Protein AF-A0A8X6KS99-F1 (afdb_monomer)

Foldseek 3Di:
DPDDPPAQVVQQVVCVVVVHDGDDDPVVSVVVVVVVVVVVVVVVVVVVVVVLVVVCVVPVDNPDDPDDPPPPDDPPDDDPDHDDDD

pLDDT: mean 77.61, std 20.69, range [32.62, 97.69]

Sequence (86 aa):
MRTVGQGFWGIKHFCTAMDLPPPVSQKPYEKILRKINLTSCKVADDSMKNAAKEEILASGSNEICVSGDGTWETRGHTSRIGVCCE

Secondary structure (DSSP, 8-state):
------HHHHHHHHHHHTTPPPPPPHHHHHHHHHHHHHHHHHHHHHHHHHHHHHHHHHHS-S-----SSS----TT---SS-----

Structure (mmCIF, N/CA/C/O backbone):
data_AF-A0A8X6KS99-F1
#
_entry.id   AF-A0A8X6KS99-F1
#
loop_
_atom_site.group_PDB
_atom_site.id
_atom_site.type_symbol
_atom_site.label_atom_id
_atom_site.label_alt_id
_atom_site.label_comp_id
_atom_site.label_asym_id
_atom_site.label_entity_id
_atom_site.label_seq_id
_atom_site.pdbx_PDB_ins_code
_atom_site.Cartn_x
_atom_site.Cartn_y
_atom_site.Cartn_z
_atom_site.occupancy
_atom_site.B_iso_or_equiv
_atom_site.auth_seq_id
_atom_site.auth_comp_id
_atom_site.auth_asym_id
_atom_site.auth_atom_id
_atom_site.pdbx_PDB_model_num
ATOM 1 N N . MET A 1 1 ? -9.875 -3.752 -19.975 1.00 51.81 1 MET A N 1
ATOM 2 C CA . MET A 1 1 ? -9.150 -4.846 -19.295 1.00 51.81 1 MET A CA 1
ATOM 3 C C . MET A 1 1 ? -9.391 -4.696 -17.794 1.00 51.81 1 MET A C 1
ATOM 5 O O . MET A 1 1 ? -8.944 -3.713 -17.222 1.00 51.81 1 MET A O 1
ATOM 9 N N . ARG A 1 2 ? -10.205 -5.563 -17.174 1.00 57.47 2 ARG A N 1
ATOM 10 C CA . ARG A 1 2 ? -10.469 -5.526 -15.721 1.00 57.47 2 ARG A CA 1
ATOM 11 C C . ARG A 1 2 ? -9.397 -6.341 -15.003 1.00 57.47 2 ARG A C 1
ATOM 13 O O . ARG A 1 2 ? -9.633 -7.477 -14.619 1.00 57.47 2 ARG A O 1
ATOM 20 N N . THR A 1 3 ? -8.197 -5.787 -14.908 1.00 65.88 3 THR A N 1
ATOM 21 C CA . THR A 1 3 ? -7.040 -6.476 -14.330 1.00 65.88 3 THR A CA 1
ATOM 22 C C . THR A 1 3 ? -6.552 -5.717 -13.108 1.00 65.88 3 THR A C 1
ATOM 24 O O . THR A 1 3 ? -5.906 -4.679 -13.230 1.00 65.88 3 THR A O 1
ATOM 27 N N . VAL A 1 4 ? -6.870 -6.241 -11.928 1.00 72.94 4 VAL A N 1
ATOM 28 C CA . VAL A 1 4 ? -6.320 -5.791 -10.643 1.00 72.94 4 VAL A CA 1
ATOM 29 C C . VAL A 1 4 ? -5.168 -6.736 -10.273 1.00 72.94 4 VAL A C 1
ATOM 31 O O . VAL A 1 4 ? -5.151 -7.882 -10.719 1.00 72.94 4 VAL A O 1
ATOM 34 N N . GLY A 1 5 ? -4.168 -6.265 -9.525 1.00 80.06 5 GLY A N 1
ATOM 35 C CA . GLY A 1 5 ? -3.102 -7.135 -8.998 1.00 80.06 5 GLY A CA 1
ATOM 36 C C . GLY A 1 5 ? -2.017 -7.583 -9.991 1.00 80.06 5 GLY A C 1
ATOM 37 O O . GLY A 1 5 ? -1.301 -8.535 -9.715 1.00 80.06 5 GLY A O 1
ATOM 38 N N . GLN A 1 6 ? -1.841 -6.908 -11.131 1.00 85.81 6 GLN A N 1
ATOM 39 C CA . GLN A 1 6 ? -0.881 -7.327 -12.175 1.00 85.81 6 GLN A CA 1
ATOM 40 C C . GLN A 1 6 ? 0.605 -7.058 -11.848 1.00 85.81 6 GLN A C 1
ATOM 42 O O . GLN A 1 6 ? 1.501 -7.458 -12.597 1.00 85.81 6 GLN A O 1
ATOM 47 N N . GLY A 1 7 ? 0.881 -6.350 -10.750 1.00 90.75 7 GLY A N 1
ATOM 48 C CA . GLY A 1 7 ? 2.238 -6.057 -10.292 1.00 90.75 7 GLY A CA 1
ATOM 49 C C . GLY A 1 7 ? 3.087 -5.267 -11.298 1.00 90.75 7 GLY A C 1
ATOM 50 O O . GLY A 1 7 ? 2.583 -4.528 -12.146 1.00 90.75 7 GLY A O 1
ATOM 51 N N . PHE A 1 8 ? 4.407 -5.426 -11.194 1.00 93.19 8 PHE A N 1
ATOM 52 C CA . PHE A 1 8 ? 5.379 -4.700 -12.014 1.00 93.19 8 PHE A CA 1
ATOM 53 C C . PHE A 1 8 ? 5.292 -5.048 -13.509 1.00 93.19 8 PHE A C 1
ATOM 55 O O . PHE A 1 8 ? 5.315 -4.162 -14.365 1.00 93.19 8 PHE A O 1
ATOM 62 N N . TRP A 1 9 ? 5.169 -6.340 -13.829 1.00 91.81 9 TRP A N 1
ATOM 63 C CA . TRP A 1 9 ? 5.135 -6.819 -15.213 1.00 91.81 9 TRP A CA 1
ATOM 64 C C . TRP A 1 9 ? 3.887 -6.364 -15.960 1.00 91.81 9 TRP A C 1
ATOM 66 O O . TRP A 1 9 ? 3.994 -5.983 -17.123 1.00 91.81 9 TRP A O 1
ATOM 76 N N . GLY A 1 10 ? 2.736 -6.302 -15.285 1.00 92.12 10 GLY A N 1
ATOM 77 C CA . GLY A 1 10 ? 1.521 -5.740 -15.869 1.00 92.12 10 GLY A CA 1
ATOM 78 C C . GLY A 1 10 ? 1.696 -4.295 -16.319 1.00 92.12 10 GLY A C 1
ATOM 79 O O . GLY A 1 10 ? 1.332 -3.952 -17.440 1.00 92.12 10 GLY A O 1
ATOM 80 N N . ILE A 1 11 ? 2.316 -3.460 -15.479 1.00 91.31 11 ILE A N 1
ATOM 81 C CA . ILE A 1 11 ? 2.591 -2.056 -15.818 1.00 91.31 11 ILE A CA 1
ATOM 82 C C . ILE A 1 11 ? 3.570 -1.976 -16.991 1.00 91.31 11 ILE A C 1
ATOM 84 O O . ILE A 1 11 ? 3.362 -1.192 -17.911 1.00 91.31 11 ILE A O 1
ATOM 88 N N . LYS A 1 12 ? 4.614 -2.811 -16.999 1.00 93.88 12 LYS A N 1
ATOM 89 C CA . LYS A 1 12 ? 5.584 -2.846 -18.098 1.00 93.88 12 LYS A CA 1
ATOM 90 C C . LYS A 1 12 ? 4.922 -3.214 -19.428 1.00 93.88 12 LYS A C 1
ATOM 92 O O . LYS A 1 12 ? 5.130 -2.513 -20.412 1.00 93.88 12 LYS A O 1
ATOM 97 N N . HIS A 1 13 ? 4.107 -4.268 -19.448 1.00 92.94 13 HIS A N 1
ATOM 98 C CA . HIS A 1 13 ? 3.368 -4.676 -20.643 1.00 92.94 13 HIS A CA 1
ATOM 99 C C . HIS A 1 13 ? 2.377 -3.612 -21.100 1.00 92.94 13 HIS A C 1
ATOM 101 O O . HIS A 1 13 ? 2.288 -3.352 -22.295 1.00 92.94 13 HIS A O 1
ATOM 107 N N . PHE A 1 14 ? 1.682 -2.965 -20.164 1.00 91.38 14 PHE A N 1
ATOM 108 C CA . PHE A 1 14 ? 0.785 -1.860 -20.473 1.00 91.38 14 PHE A CA 1
ATOM 109 C C . PHE A 1 14 ? 1.525 -0.690 -21.132 1.00 91.38 14 PHE A C 1
ATOM 111 O O . PHE A 1 14 ? 1.104 -0.233 -22.190 1.00 91.38 14 PHE A O 1
ATOM 118 N N . CYS A 1 15 ? 2.651 -0.244 -20.561 1.00 93.94 15 CYS A N 1
ATOM 119 C CA . CYS A 1 15 ? 3.453 0.830 -21.146 1.00 93.94 15 CYS A CA 1
ATOM 120 C C . CYS A 1 15 ? 3.927 0.471 -22.558 1.00 93.94 15 CYS A C 1
ATOM 122 O O . CYS A 1 15 ? 3.782 1.279 -23.465 1.00 93.94 15 CYS A O 1
ATOM 124 N N . THR A 1 16 ? 4.418 -0.755 -22.765 1.00 94.75 16 THR A N 1
ATOM 125 C CA . THR A 1 16 ? 4.840 -1.221 -24.094 1.00 94.75 16 THR A CA 1
ATOM 126 C C . THR A 1 16 ? 3.679 -1.283 -25.088 1.00 94.75 16 THR A C 1
ATOM 128 O O . THR A 1 16 ? 3.836 -0.856 -26.224 1.00 94.75 16 THR A O 1
ATOM 131 N N . ALA A 1 17 ? 2.509 -1.782 -24.680 1.00 95.19 17 ALA A N 1
ATOM 132 C CA . ALA A 1 17 ? 1.337 -1.875 -25.552 1.00 95.19 17 ALA A CA 1
ATOM 133 C C . ALA A 1 17 ? 0.785 -0.500 -25.964 1.00 95.19 17 ALA A C 1
ATOM 135 O O . ALA A 1 17 ? 0.179 -0.376 -27.024 1.00 95.19 17 ALA A O 1
ATOM 136 N N . MET A 1 18 ? 0.988 0.514 -25.123 1.00 96.31 18 MET A N 1
ATOM 137 C CA . MET A 1 18 ? 0.521 1.885 -25.334 1.00 96.31 18 MET A CA 1
ATOM 138 C C . MET A 1 18 ? 1.584 2.806 -25.954 1.00 96.31 18 MET A C 1
ATOM 140 O O . MET A 1 18 ? 1.337 4.005 -26.051 1.00 96.31 18 MET A O 1
ATOM 144 N N . ASP A 1 19 ? 2.754 2.274 -26.322 1.00 96.06 19 ASP A N 1
ATOM 145 C CA . ASP A 1 19 ? 3.913 3.048 -26.797 1.00 96.06 19 ASP A CA 1
ATOM 146 C C . ASP A 1 19 ? 4.324 4.186 -25.832 1.00 96.06 19 ASP A C 1
ATOM 148 O O . ASP A 1 19 ? 4.688 5.296 -26.213 1.00 96.06 19 ASP A O 1
ATOM 152 N N . LEU A 1 20 ? 4.220 3.912 -24.528 1.00 95.44 20 LEU A N 1
ATOM 153 C CA . LEU A 1 20 ? 4.622 4.814 -23.451 1.00 95.44 20 LEU A CA 1
ATOM 154 C C . LEU A 1 20 ? 6.071 4.538 -23.026 1.00 95.44 20 LEU A C 1
ATOM 156 O O . LEU A 1 20 ? 6.547 3.401 -23.133 1.00 95.44 20 LEU A O 1
ATOM 160 N N . PRO A 1 21 ? 6.770 5.535 -22.448 1.00 95.31 21 PRO A N 1
ATOM 161 C CA . PRO A 1 21 ? 8.068 5.296 -21.835 1.00 95.31 21 PRO A CA 1
ATOM 162 C C . PRO A 1 21 ? 7.981 4.187 -20.773 1.00 95.31 21 PRO A C 1
ATOM 164 O O . PRO A 1 21 ? 6.946 4.028 -20.111 1.00 95.31 21 PRO A O 1
ATOM 167 N N . PRO A 1 22 ? 9.064 3.410 -20.587 1.00 91.81 22 PRO A N 1
ATOM 168 C CA . PRO A 1 22 ? 9.072 2.315 -19.633 1.00 91.81 22 PRO A CA 1
ATOM 169 C C . PRO A 1 22 ? 8.812 2.835 -18.213 1.00 91.81 22 PRO A C 1
ATOM 171 O O . PRO A 1 22 ? 9.253 3.934 -17.861 1.00 91.81 22 PRO A O 1
ATOM 174 N N . PRO A 1 23 ? 8.128 2.044 -17.369 1.00 92.56 23 PRO A N 1
ATOM 175 C CA . PRO A 1 23 ? 7.924 2.420 -15.980 1.00 92.56 23 PRO A CA 1
ATOM 176 C C . PRO A 1 23 ? 9.262 2.490 -15.235 1.00 92.56 23 PRO A C 1
ATOM 178 O O . PRO A 1 23 ? 10.299 2.020 -15.714 1.00 92.56 23 PRO A O 1
ATOM 181 N N . VAL A 1 24 ? 9.226 3.046 -14.020 1.00 94.12 24 VAL A N 1
ATOM 182 C CA . VAL A 1 24 ? 10.380 3.054 -13.107 1.00 94.12 24 VAL A CA 1
ATOM 183 C C . VAL A 1 24 ? 11.003 1.662 -12.993 1.00 94.12 24 VAL A C 1
ATOM 185 O O . VAL A 1 24 ? 10.322 0.652 -13.144 1.00 94.12 24 VAL A O 1
ATOM 188 N N . SER A 1 25 ? 12.297 1.576 -12.694 1.00 94.44 25 SER A N 1
ATOM 189 C CA . SER A 1 25 ? 12.934 0.271 -12.514 1.00 94.44 25 SER A CA 1
ATOM 190 C C . SER A 1 25 ? 12.318 -0.509 -11.339 1.00 94.44 25 SER A C 1
ATOM 192 O O . SER A 1 25 ? 11.713 0.056 -10.421 1.00 94.44 25 SER A O 1
ATOM 194 N N . GLN A 1 26 ? 12.479 -1.834 -11.359 1.00 93.31 26 GLN A N 1
ATOM 195 C CA . GLN A 1 26 ? 11.821 -2.738 -10.411 1.00 93.31 26 GLN A CA 1
ATOM 196 C C . GLN A 1 26 ? 12.157 -2.426 -8.940 1.00 93.31 26 GLN A C 1
ATOM 198 O O . GLN A 1 26 ? 11.279 -2.452 -8.083 1.00 93.31 26 GLN A O 1
ATOM 203 N N . LYS A 1 27 ? 13.410 -2.060 -8.636 1.00 95.69 27 LYS A N 1
ATOM 204 C CA . LYS A 1 27 ? 13.846 -1.745 -7.262 1.00 95.69 27 LYS A CA 1
ATOM 205 C C . LYS A 1 27 ? 13.080 -0.548 -6.654 1.00 95.69 27 LYS A C 1
ATOM 207 O O . LYS A 1 27 ? 12.524 -0.694 -5.564 1.00 95.69 27 LYS A O 1
ATOM 212 N N . PRO A 1 28 ? 13.014 0.630 -7.311 1.00 95.31 28 PRO A N 1
ATOM 213 C CA . PRO A 1 28 ? 12.137 1.722 -6.895 1.00 95.31 28 PRO A CA 1
ATOM 214 C C . PRO A 1 28 ? 10.667 1.322 -6.764 1.00 95.31 28 PRO A C 1
ATOM 216 O O . PRO A 1 28 ? 10.041 1.687 -5.771 1.00 95.31 28 PRO A O 1
ATOM 219 N N . TYR A 1 29 ? 10.134 0.557 -7.722 1.00 94.94 29 TYR A N 1
ATOM 220 C CA . TYR A 1 29 ? 8.748 0.086 -7.681 1.00 94.94 29 TYR A CA 1
ATOM 221 C C . TYR A 1 29 ? 8.461 -0.714 -6.403 1.00 94.94 29 TYR A C 1
ATOM 223 O O . TYR A 1 29 ? 7.539 -0.387 -5.658 1.00 94.94 29 TYR A O 1
ATOM 231 N N . GLU A 1 30 ? 9.298 -1.705 -6.092 1.00 95.00 30 GLU A N 1
ATOM 232 C CA . GLU A 1 30 ? 9.159 -2.521 -4.884 1.00 95.00 30 GLU A CA 1
ATOM 233 C C . GLU A 1 30 ? 9.282 -1.686 -3.605 1.00 95.00 30 GLU A C 1
ATOM 235 O O . GLU A 1 30 ? 8.546 -1.905 -2.642 1.00 95.00 30 GLU A O 1
ATOM 240 N N . LYS A 1 31 ? 10.179 -0.691 -3.584 1.00 97.00 31 LYS A N 1
ATOM 241 C CA . LYS A 1 31 ? 10.322 0.222 -2.442 1.00 97.00 31 LYS A CA 1
ATOM 242 C C . LYS A 1 31 ? 9.049 1.038 -2.209 1.00 97.00 31 LYS A C 1
ATOM 244 O O . LYS A 1 31 ? 8.630 1.195 -1.061 1.00 97.00 31 LYS A O 1
ATOM 249 N N . ILE A 1 32 ? 8.437 1.544 -3.280 1.00 95.31 32 ILE A N 1
ATOM 250 C CA . ILE A 1 32 ? 7.168 2.279 -3.219 1.00 95.31 32 ILE A CA 1
ATOM 251 C C . ILE A 1 32 ? 6.057 1.350 -2.729 1.00 95.31 32 ILE A C 1
ATOM 253 O O . ILE A 1 32 ? 5.352 1.701 -1.785 1.00 95.31 32 ILE A O 1
ATOM 257 N N . LEU A 1 33 ? 5.956 0.145 -3.294 1.00 94.19 33 LEU A N 1
ATOM 258 C CA . LEU A 1 33 ? 4.939 -0.838 -2.926 1.00 94.19 33 LEU A CA 1
ATOM 259 C C . LEU A 1 33 ? 5.011 -1.211 -1.439 1.00 94.19 33 LEU A C 1
ATOM 261 O O . LEU A 1 33 ? 3.994 -1.199 -0.751 1.00 94.19 33 LEU A O 1
ATOM 265 N N . ARG A 1 34 ? 6.216 -1.463 -0.911 1.00 96.69 34 ARG A N 1
ATOM 266 C CA . ARG A 1 34 ? 6.419 -1.741 0.522 1.00 96.69 34 ARG A CA 1
ATOM 267 C C . ARG A 1 34 ? 5.973 -0.578 1.401 1.00 96.69 34 ARG A C 1
ATOM 269 O O . ARG A 1 34 ? 5.366 -0.805 2.444 1.00 96.69 34 ARG A O 1
ATOM 276 N N . LYS A 1 35 ? 6.273 0.659 0.992 1.00 97.62 35 LYS A N 1
ATOM 277 C CA . LYS A 1 35 ? 5.868 1.852 1.743 1.00 97.62 35 LYS A CA 1
ATOM 278 C C . LYS A 1 35 ? 4.349 1.999 1.761 1.00 97.62 35 LYS A C 1
ATOM 280 O O . LYS A 1 35 ? 3.810 2.217 2.839 1.00 97.62 35 LYS A O 1
ATOM 285 N N . ILE A 1 36 ? 3.694 1.829 0.609 1.00 96.06 36 ILE A N 1
ATOM 286 C CA . ILE A 1 36 ? 2.230 1.846 0.491 1.00 96.06 36 ILE A CA 1
ATOM 287 C C . ILE A 1 36 ? 1.627 0.792 1.415 1.00 96.06 36 ILE A C 1
ATOM 289 O O . ILE A 1 36 ? 0.801 1.137 2.251 1.00 96.06 36 ILE A O 1
ATOM 293 N N . ASN A 1 37 ? 2.100 -0.454 1.335 1.00 95.56 37 ASN A N 1
ATOM 294 C CA . ASN A 1 37 ? 1.590 -1.543 2.163 1.00 95.56 37 ASN A CA 1
ATOM 295 C C . ASN A 1 37 ? 1.702 -1.221 3.660 1.00 95.56 37 ASN A C 1
ATOM 297 O O . ASN A 1 37 ? 0.725 -1.300 4.394 1.00 95.56 37 ASN A O 1
ATOM 301 N N . LEU A 1 38 ? 2.875 -0.763 4.104 1.00 97.69 38 LEU A N 1
ATOM 302 C CA . LEU A 1 38 ? 3.098 -0.407 5.503 1.00 97.69 38 LEU A CA 1
ATOM 303 C C . LEU A 1 38 ? 2.200 0.747 5.967 1.00 97.69 38 LEU A C 1
ATOM 305 O O . LEU A 1 38 ? 1.699 0.718 7.088 1.00 97.69 38 LEU A O 1
ATOM 309 N N . THR A 1 39 ? 1.985 1.765 5.130 1.00 97.50 39 THR A N 1
ATOM 310 C CA . THR A 1 39 ? 1.050 2.848 5.460 1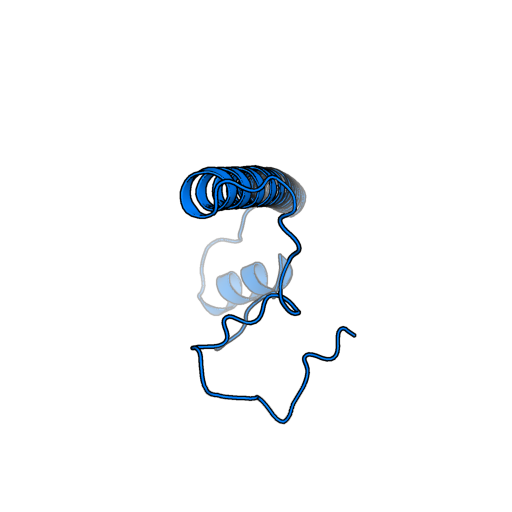.00 97.50 39 THR A CA 1
ATOM 311 C C . THR A 1 39 ? -0.396 2.373 5.476 1.00 97.50 39 THR A C 1
ATOM 313 O O . THR A 1 39 ? -1.135 2.765 6.370 1.00 97.50 39 THR A O 1
ATOM 316 N N . SER A 1 40 ? -0.790 1.500 4.550 1.00 96.75 40 SER A N 1
ATOM 317 C CA . SER A 1 40 ? -2.137 0.932 4.499 1.00 96.75 40 SER A CA 1
ATOM 318 C C . SER A 1 40 ? -2.437 0.082 5.731 1.00 96.75 40 SER A C 1
ATOM 320 O O . SER A 1 40 ? -3.497 0.258 6.319 1.00 96.75 40 SER A O 1
ATOM 322 N N . CYS A 1 41 ? -1.497 -0.758 6.181 1.00 95.81 41 CYS A N 1
ATOM 323 C CA . CYS A 1 41 ? -1.649 -1.516 7.426 1.00 95.81 41 CYS A CA 1
ATOM 324 C C . CYS A 1 41 ? -1.830 -0.588 8.634 1.00 95.81 41 CYS A C 1
ATOM 326 O O . CYS A 1 41 ? -2.745 -0.786 9.420 1.00 95.81 41 CYS A O 1
ATOM 328 N N . LYS A 1 42 ? -1.018 0.472 8.746 1.00 97.00 42 LYS A N 1
ATOM 329 C CA . LYS A 1 42 ? -1.154 1.445 9.843 1.00 97.00 42 LYS A CA 1
ATOM 330 C C . LYS A 1 42 ? -2.504 2.154 9.835 1.00 97.00 42 LYS A C 1
ATOM 332 O O . LYS A 1 42 ? -3.128 2.287 10.877 1.00 97.00 42 LYS A O 1
ATOM 337 N N . VAL A 1 43 ? -2.958 2.591 8.660 1.00 96.31 43 VAL A N 1
ATOM 338 C CA . VAL A 1 43 ? -4.271 3.229 8.513 1.00 96.31 43 VAL A CA 1
ATOM 339 C C . VAL A 1 43 ? -5.388 2.255 8.883 1.00 96.31 43 VAL A C 1
ATOM 341 O O . VAL A 1 43 ? -6.327 2.660 9.558 1.00 96.31 43 VAL A O 1
ATOM 344 N N . ALA A 1 44 ? -5.282 0.982 8.495 1.00 92.94 44 ALA A N 1
ATOM 345 C CA . ALA A 1 44 ? -6.242 -0.042 8.895 1.00 92.94 44 ALA A CA 1
ATOM 346 C C . ALA A 1 44 ? -6.262 -0.228 10.421 1.00 92.94 44 ALA A C 1
ATOM 348 O O . ALA A 1 44 ? -7.335 -0.191 11.019 1.00 92.94 44 ALA A O 1
ATOM 349 N N . ASP A 1 45 ? -5.095 -0.345 11.059 1.00 94.12 45 ASP A N 1
ATOM 350 C CA . ASP A 1 45 ? -4.980 -0.470 12.517 1.00 94.12 45 ASP A CA 1
ATOM 351 C C . ASP A 1 45 ? -5.593 0.728 13.249 1.00 94.12 45 ASP A C 1
ATOM 353 O O . ASP A 1 45 ? -6.349 0.562 14.208 1.00 94.12 45 ASP A O 1
ATOM 357 N N . ASP A 1 46 ? -5.280 1.944 12.804 1.00 94.88 46 ASP A N 1
ATOM 358 C CA . ASP A 1 46 ? -5.804 3.169 13.404 1.00 94.88 46 ASP A CA 1
ATOM 359 C C . ASP A 1 46 ? -7.315 3.297 13.175 1.00 94.88 46 ASP A C 1
ATOM 361 O O . ASP A 1 46 ? -8.050 3.663 14.093 1.00 94.88 46 ASP A O 1
ATOM 365 N N . SER A 1 47 ? -7.799 2.923 11.988 1.00 94.31 47 SER A N 1
ATOM 366 C CA . SER A 1 47 ? -9.228 2.912 11.674 1.00 94.31 47 SER A CA 1
ATOM 367 C C . SER A 1 47 ? -9.994 1.923 12.549 1.00 94.31 47 SER A C 1
ATOM 369 O O . SER A 1 47 ? -11.038 2.284 13.086 1.00 94.31 47 SER A O 1
ATOM 371 N N . MET A 1 48 ? -9.480 0.704 12.739 1.00 88.38 48 MET A N 1
ATOM 372 C CA . MET A 1 48 ? -10.112 -0.302 13.600 1.00 88.38 48 MET A CA 1
ATOM 373 C C . MET A 1 48 ? -10.136 0.146 15.066 1.00 88.38 48 MET A C 1
ATOM 375 O O . MET A 1 48 ? -11.146 -0.009 15.748 1.00 88.38 48 MET A O 1
ATOM 379 N N . LYS A 1 49 ? -9.052 0.765 15.554 1.00 90.06 49 LYS A N 1
ATOM 380 C CA . LYS A 1 49 ? -9.006 1.328 16.914 1.00 90.06 49 LYS A CA 1
ATOM 381 C C . LYS A 1 49 ? -9.988 2.478 17.102 1.00 90.06 49 LYS A C 1
ATOM 383 O O . LYS A 1 49 ? -10.556 2.605 18.184 1.00 90.06 49 LYS A O 1
ATOM 388 N N . ASN A 1 50 ? -10.159 3.335 16.098 1.00 89.12 50 ASN A N 1
ATOM 389 C CA . ASN A 1 50 ? -11.109 4.442 16.181 1.00 89.12 50 ASN A CA 1
ATOM 390 C C . ASN A 1 50 ? -12.549 3.924 16.173 1.00 89.12 50 ASN A C 1
ATOM 392 O O . ASN A 1 50 ? -13.306 4.308 17.057 1.00 89.12 50 ASN A O 1
ATOM 396 N N . ALA A 1 51 ? -12.875 2.975 15.291 1.00 85.31 51 ALA A N 1
ATOM 397 C CA . ALA A 1 51 ? -14.183 2.321 15.284 1.00 85.31 51 ALA A CA 1
ATOM 398 C C . ALA A 1 51 ? -14.509 1.679 16.645 1.00 85.31 51 ALA A C 1
ATOM 400 O O . ALA A 1 51 ? -15.591 1.880 17.185 1.00 85.31 51 ALA A O 1
ATOM 401 N N . ALA A 1 52 ? -13.546 0.986 17.266 1.00 83.06 52 ALA A N 1
ATOM 402 C CA . ALA A 1 52 ? -13.736 0.422 18.603 1.00 83.06 52 ALA A CA 1
ATOM 403 C C . ALA A 1 52 ? -14.028 1.498 19.668 1.00 83.06 52 ALA A C 1
ATOM 405 O O . ALA A 1 52 ? -14.889 1.315 20.524 1.00 83.06 52 ALA A O 1
ATOM 406 N N . LYS A 1 53 ? -13.338 2.644 19.626 1.00 85.75 53 LYS A N 1
ATOM 407 C CA . LYS A 1 53 ? -13.607 3.752 20.560 1.00 85.75 53 LYS A CA 1
ATOM 408 C C . LYS A 1 53 ? -14.996 4.350 20.355 1.00 85.75 53 LYS A C 1
ATOM 410 O O . LYS A 1 53 ? -15.658 4.665 21.340 1.00 85.75 53 LYS A O 1
ATOM 415 N N . GLU A 1 54 ? -15.417 4.519 19.106 1.00 85.25 54 GLU A N 1
ATOM 416 C CA . GLU A 1 54 ? -16.747 5.033 18.763 1.00 85.25 54 GLU A CA 1
ATOM 417 C C . GLU A 1 54 ? -17.850 4.107 19.296 1.00 85.25 54 GLU A C 1
ATOM 419 O O . GLU A 1 54 ? -18.790 4.585 19.932 1.00 85.25 54 GLU A O 1
ATOM 424 N N . GLU A 1 55 ? -17.682 2.790 19.163 1.00 78.38 55 GLU A N 1
ATOM 425 C CA . GLU A 1 55 ? -18.635 1.803 19.687 1.00 78.38 55 GLU A CA 1
ATOM 426 C C . GLU A 1 55 ? -18.697 1.762 21.220 1.00 78.38 55 GLU A C 1
ATOM 428 O O . GLU A 1 55 ? -19.788 1.669 21.785 1.00 78.38 55 GLU A O 1
ATOM 433 N N . ILE A 1 56 ? -17.561 1.899 21.922 1.00 81.81 56 ILE A N 1
ATOM 434 C CA . ILE A 1 56 ? -17.556 2.013 23.396 1.00 81.81 56 ILE A CA 1
ATOM 435 C C . ILE A 1 56 ? -18.372 3.226 23.836 1.00 81.81 56 ILE A C 1
ATOM 437 O O . ILE A 1 56 ? -19.159 3.134 24.778 1.00 81.81 56 ILE A O 1
ATOM 441 N N . LEU A 1 57 ? -18.186 4.367 23.165 1.00 83.25 57 LEU A N 1
ATOM 442 C CA . LEU A 1 57 ? -18.905 5.597 23.490 1.00 83.25 57 LEU A CA 1
ATOM 443 C C . LEU A 1 57 ? -20.409 5.467 23.223 1.00 83.25 57 LEU A C 1
ATOM 445 O O . LEU A 1 57 ? -21.203 5.996 23.998 1.00 83.25 57 LEU A O 1
ATOM 449 N N . ALA A 1 58 ? -20.800 4.762 22.159 1.00 78.62 58 ALA A N 1
ATOM 450 C CA . ALA A 1 58 ? -22.201 4.545 21.811 1.00 78.62 58 ALA A CA 1
ATOM 451 C C . ALA A 1 58 ? -22.898 3.523 22.728 1.00 78.62 58 ALA A C 1
ATOM 453 O O . ALA A 1 58 ? -24.041 3.738 23.129 1.00 78.62 58 ALA A O 1
ATOM 454 N N . SER A 1 59 ? -22.216 2.425 23.071 1.00 78.81 59 SER A N 1
ATOM 455 C CA . SER A 1 59 ? -22.796 1.300 23.820 1.00 78.81 59 SER A CA 1
ATOM 456 C C . SER A 1 59 ? -22.622 1.411 25.340 1.00 78.81 59 SER A C 1
ATOM 458 O O . SER A 1 59 ? -23.361 0.778 26.091 1.00 78.81 59 SER A O 1
A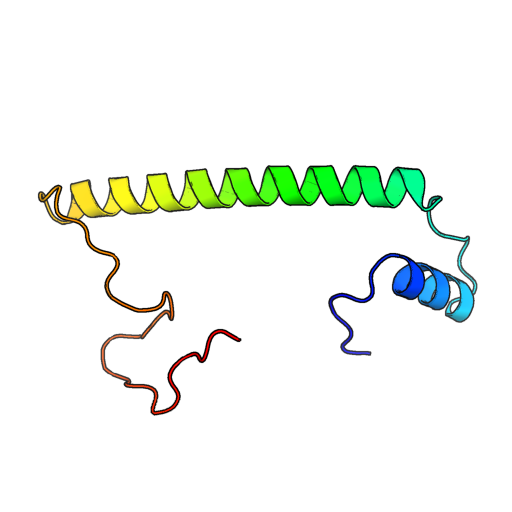TOM 460 N N . GLY A 1 60 ? -21.648 2.191 25.822 1.00 75.75 60 GLY A N 1
ATOM 461 C CA . GLY A 1 60 ? -21.329 2.315 27.251 1.00 75.75 60 GLY A CA 1
ATOM 462 C C . GLY A 1 60 ? -20.682 1.066 27.869 1.00 75.75 60 GLY A C 1
ATOM 463 O O . GLY A 1 60 ? -20.508 1.002 29.086 1.00 75.75 60 GLY A O 1
ATOM 464 N N . SER A 1 61 ? -20.317 0.078 27.048 1.00 72.44 61 SER A N 1
ATOM 465 C CA . SER A 1 61 ? -19.698 -1.188 27.447 1.00 72.44 61 SER A CA 1
ATOM 466 C C . SER A 1 61 ? -18.337 -1.370 26.775 1.00 72.44 61 SER A C 1
ATOM 468 O O . SER A 1 61 ? -18.210 -1.180 25.568 1.00 72.44 61 SER A O 1
ATOM 470 N N . ASN A 1 62 ? -17.336 -1.820 27.536 1.00 70.62 62 ASN A N 1
ATOM 471 C CA . ASN A 1 62 ? -16.001 -2.147 27.010 1.00 70.62 62 ASN A CA 1
ATOM 472 C C . ASN A 1 62 ? -15.905 -3.560 26.408 1.00 70.62 62 ASN A C 1
ATOM 474 O O . ASN A 1 62 ? -14.872 -3.921 25.847 1.00 70.62 62 ASN A O 1
ATOM 478 N N . GLU A 1 63 ? -16.963 -4.363 26.519 1.00 67.88 63 GLU A N 1
ATOM 479 C CA . GLU A 1 63 ? -17.050 -5.707 25.943 1.00 67.88 63 GLU A CA 1
ATOM 480 C C . 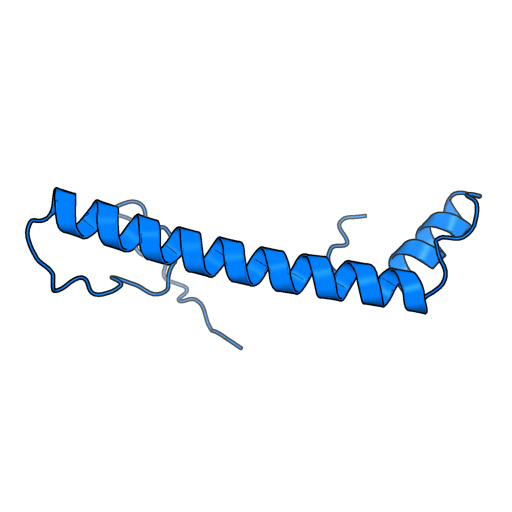GLU A 1 63 ? -17.551 -5.633 24.496 1.00 67.88 63 GLU A C 1
ATOM 482 O O . GLU A 1 63 ? -18.648 -6.075 24.164 1.00 67.88 63 GLU A O 1
ATOM 487 N N . ILE A 1 64 ? -16.746 -5.025 23.624 1.00 63.69 64 ILE A N 1
ATOM 488 C CA . ILE A 1 64 ? -17.007 -5.015 22.183 1.00 63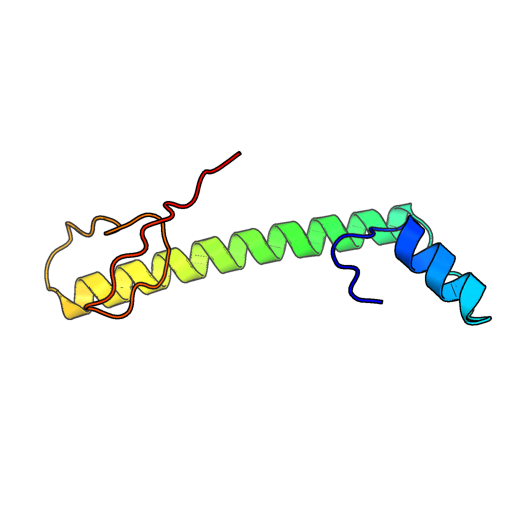.69 64 ILE A CA 1
ATOM 489 C C . ILE A 1 64 ? -16.398 -6.276 21.576 1.00 63.69 64 ILE A C 1
ATOM 491 O O . ILE A 1 64 ? -15.177 -6.442 21.540 1.00 63.69 64 ILE A O 1
ATOM 495 N N . CYS A 1 65 ? -17.253 -7.167 21.092 1.00 60.88 65 CYS A N 1
ATOM 496 C CA . CYS A 1 65 ? -16.853 -8.288 20.254 1.00 60.88 65 CYS A CA 1
ATOM 497 C C . CYS A 1 65 ? -17.182 -7.944 18.799 1.00 60.88 65 CYS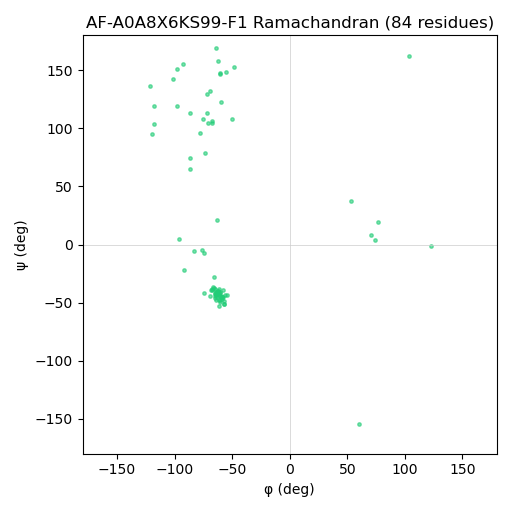 A C 1
ATOM 499 O O . CYS A 1 65 ? -18.212 -7.326 18.530 1.00 60.88 65 CYS A O 1
ATOM 501 N N . VAL A 1 66 ? -16.322 -8.336 17.857 1.00 53.81 66 VAL A N 1
ATOM 502 C CA . VAL A 1 66 ? -16.626 -8.205 16.427 1.00 53.81 66 VAL A CA 1
ATOM 503 C C . VAL A 1 66 ? -17.774 -9.165 16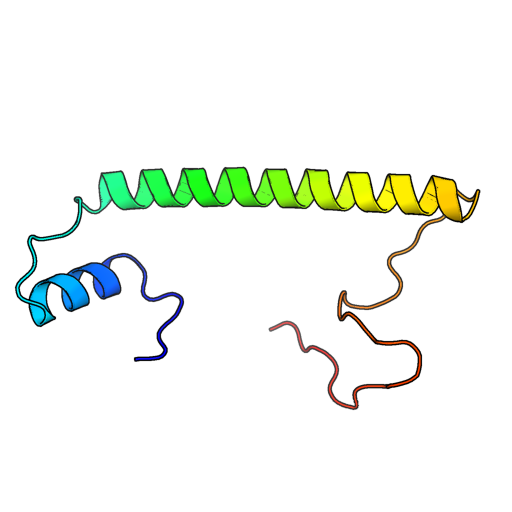.113 1.00 53.81 66 VAL A C 1
ATOM 505 O O . VAL A 1 66 ? -17.596 -10.383 16.096 1.00 53.81 66 VAL A O 1
ATOM 508 N N . SER A 1 67 ? -18.975 -8.629 15.914 1.00 46.4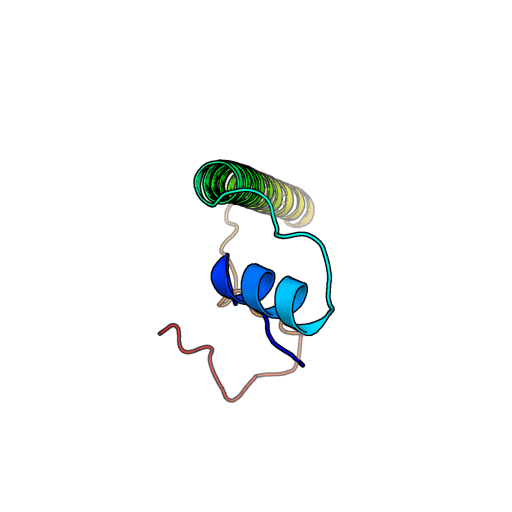4 67 SER A N 1
ATOM 509 C CA . SER A 1 67 ? -20.139 -9.394 15.480 1.00 46.44 67 SER A CA 1
ATOM 510 C C . SER A 1 67 ? -20.037 -9.664 13.976 1.00 46.44 67 SER A C 1
ATOM 512 O O . SER A 1 67 ? -20.414 -8.834 13.157 1.00 46.44 67 SER A O 1
ATOM 514 N N . GLY A 1 68 ? -19.527 -10.844 13.616 1.00 48.88 68 GLY A N 1
ATOM 515 C CA . GLY A 1 68 ? -19.510 -11.341 12.235 1.00 48.88 68 GLY A CA 1
ATOM 516 C C . GLY A 1 68 ? -18.149 -11.257 11.540 1.00 48.88 68 GLY A C 1
ATOM 517 O O . GLY A 1 68 ? -17.252 -10.529 11.948 1.00 48.88 68 GLY A O 1
ATOM 518 N N . ASP A 1 69 ? -18.007 -12.021 10.462 1.00 51.44 69 ASP A N 1
ATOM 519 C CA . ASP A 1 69 ? -16.857 -12.188 9.558 1.00 51.44 69 ASP A CA 1
ATOM 520 C C . ASP A 1 69 ? -16.440 -10.911 8.790 1.00 51.44 69 ASP A C 1
ATOM 522 O O . ASP A 1 69 ? -15.763 -10.975 7.766 1.00 51.44 69 ASP A O 1
ATOM 526 N N . GLY A 1 70 ? -16.820 -9.726 9.277 1.00 48.09 70 GLY A N 1
ATOM 527 C CA . GLY A 1 70 ? -16.488 -8.437 8.671 1.00 48.09 70 GLY A CA 1
ATOM 528 C C . GLY A 1 70 ? -17.273 -8.112 7.398 1.00 48.09 70 GLY A C 1
ATOM 529 O O . GLY A 1 70 ? -17.031 -7.069 6.787 1.00 48.09 70 GLY A O 1
ATOM 530 N N . THR A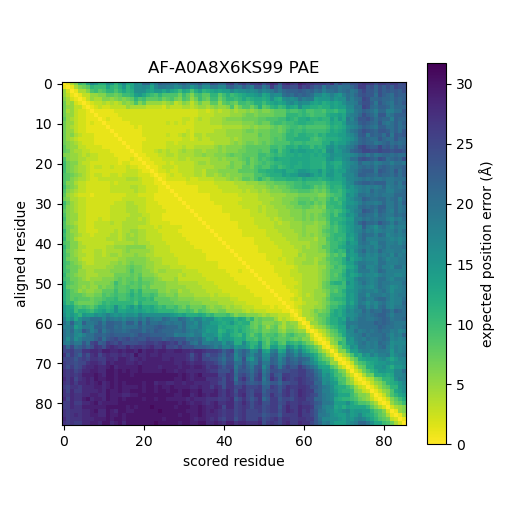 1 71 ? -18.230 -8.949 6.992 1.00 48.91 71 THR A N 1
ATOM 531 C CA . THR A 1 71 ? -19.199 -8.595 5.955 1.00 48.91 71 THR A CA 1
ATOM 532 C C . THR A 1 71 ? -20.184 -7.577 6.515 1.00 48.91 71 THR A C 1
ATOM 534 O O . THR A 1 71 ? -20.740 -7.726 7.601 1.00 48.91 71 THR A O 1
ATOM 537 N N . TRP A 1 72 ? -20.380 -6.486 5.779 1.00 43.25 72 TRP A N 1
ATOM 538 C CA . TRP A 1 72 ? -21.333 -5.444 6.143 1.00 43.25 72 TRP A CA 1
ATOM 539 C C . TRP A 1 72 ? -22.744 -5.982 5.880 1.00 43.25 72 TRP A C 1
ATOM 541 O O . TRP A 1 72 ? -23.340 -5.695 4.842 1.00 43.25 72 TRP A O 1
ATOM 551 N N . GLU A 1 73 ? -23.273 -6.820 6.775 1.00 44.19 73 GLU A N 1
ATOM 552 C CA . GLU A 1 73 ? -24.669 -7.235 6.685 1.00 44.19 73 GLU A CA 1
ATOM 553 C C . GLU A 1 73 ? -25.565 -6.053 7.064 1.00 44.19 73 GLU A C 1
ATOM 555 O O . GLU A 1 73 ? -25.613 -5.568 8.195 1.00 44.19 73 GLU A O 1
ATOM 560 N N . THR A 1 74 ? -26.309 -5.577 6.071 1.00 46.38 74 THR A N 1
ATOM 561 C CA . THR A 1 74 ? -27.492 -4.755 6.293 1.00 46.38 74 THR A CA 1
ATOM 562 C C . THR A 1 74 ? -28.470 -5.588 7.121 1.00 46.38 74 THR A C 1
ATOM 564 O O . THR A 1 74 ? -28.844 -6.692 6.725 1.00 46.38 74 THR A O 1
ATOM 567 N N . ARG A 1 75 ? -28.866 -5.075 8.293 1.00 41.31 75 ARG A N 1
ATOM 568 C CA . ARG A 1 75 ? -29.715 -5.775 9.271 1.00 41.31 75 ARG A CA 1
ATOM 569 C C . ARG A 1 75 ? -30.969 -6.354 8.590 1.00 41.31 75 ARG A C 1
ATOM 571 O O . ARG A 1 75 ? -31.867 -5.597 8.234 1.00 41.31 75 ARG A O 1
ATOM 578 N N . GLY A 1 76 ? -31.034 -7.682 8.432 1.00 51.28 76 GLY A N 1
ATOM 579 C CA . GLY A 1 76 ? -32.200 -8.396 7.882 1.00 51.28 76 GLY A CA 1
ATOM 580 C C . GLY A 1 76 ? -31.957 -9.265 6.641 1.00 51.28 76 GLY A C 1
ATOM 581 O O . GLY A 1 76 ? -32.893 -9.922 6.190 1.00 51.28 76 GLY A O 1
ATOM 582 N N . HIS A 1 77 ? -30.737 -9.318 6.104 1.00 49.75 77 HIS A N 1
ATOM 583 C CA . HIS A 1 77 ? -30.391 -10.202 4.988 1.00 49.75 77 HIS A CA 1
ATOM 584 C C . HIS A 1 77 ? -29.314 -11.189 5.409 1.00 49.75 77 HIS A C 1
ATOM 586 O O . HIS A 1 77 ? -28.231 -10.745 5.732 1.00 49.75 77 HIS A O 1
ATOM 592 N N . THR A 1 78 ? -29.600 -12.494 5.366 1.00 49.78 78 THR A N 1
ATOM 593 C CA . THR A 1 78 ? -28.613 -13.557 5.614 1.00 49.78 78 THR A CA 1
ATOM 594 C C . THR A 1 78 ? -28.086 -14.080 4.280 1.00 49.78 78 THR A C 1
ATOM 596 O O . THR A 1 78 ? -28.855 -14.598 3.462 1.00 49.78 78 THR A O 1
ATOM 599 N N . SER A 1 79 ? -26.782 -13.968 4.037 1.00 52.28 79 SER A N 1
ATOM 600 C CA . SER A 1 79 ? -26.143 -14.632 2.893 1.00 52.28 79 SER A CA 1
ATOM 601 C C . SER A 1 79 ? -26.123 -16.159 3.085 1.00 52.28 79 SER A C 1
ATOM 603 O O . SER A 1 79 ? -25.700 -16.660 4.122 1.00 52.28 79 SER A O 1
ATOM 605 N N . ARG A 1 80 ? -26.527 -16.939 2.068 1.00 52.72 80 ARG A N 1
ATOM 606 C CA . ARG A 1 80 ? -26.345 -18.415 2.043 1.00 52.72 80 ARG A CA 1
ATOM 607 C C . ARG A 1 80 ? -24.913 -18.847 1.718 1.00 52.72 80 ARG A C 1
ATOM 609 O O . ARG A 1 80 ? -24.631 -20.042 1.701 1.00 52.72 80 ARG A O 1
ATOM 616 N N . ILE A 1 81 ? -24.038 -17.896 1.413 1.00 48.00 81 ILE A N 1
ATOM 617 C CA . ILE A 1 81 ? -22.654 -18.127 1.021 1.00 48.00 81 ILE A CA 1
ATOM 618 C C . ILE A 1 81 ? -21.807 -17.415 2.070 1.00 48.00 81 ILE A C 1
ATOM 620 O O . ILE A 1 81 ? -21.625 -16.199 2.006 1.00 48.00 81 ILE A O 1
ATOM 624 N N . GLY A 1 82 ? -21.365 -18.165 3.079 1.00 42.31 82 GLY A N 1
ATOM 625 C CA . GLY A 1 82 ? -20.337 -17.681 3.993 1.00 42.31 82 GLY A CA 1
ATOM 626 C C . GLY A 1 82 ? -19.055 -17.388 3.217 1.00 42.31 82 GLY A C 1
ATOM 627 O O . GLY A 1 82 ? -18.762 -18.049 2.216 1.00 42.31 82 GLY A O 1
ATOM 628 N N . VAL A 1 83 ? -18.302 -16.387 3.662 1.00 41.84 83 VAL A N 1
ATOM 629 C CA . VAL A 1 83 ? -16.977 -16.08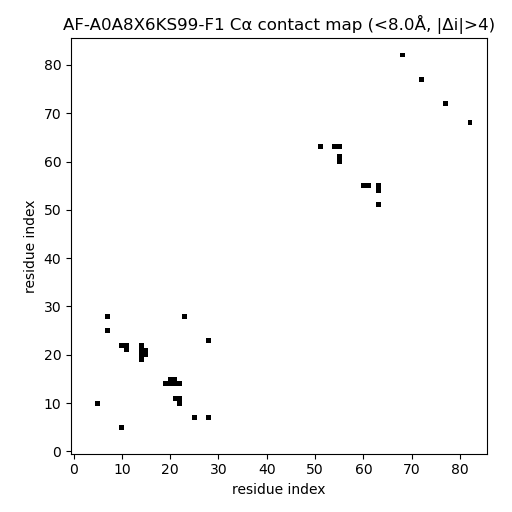9 3.122 1.00 41.84 83 VAL A CA 1
ATOM 630 C C . VAL A 1 83 ? -16.055 -17.248 3.501 1.00 41.84 83 VAL A C 1
ATOM 632 O O . VAL A 1 83 ? -15.676 -17.412 4.658 1.00 41.84 83 VAL A O 1
ATOM 635 N N . CYS A 1 84 ? -15.734 -18.105 2.533 1.00 33.66 84 CYS A N 1
ATOM 636 C CA . CYS A 1 84 ? -14.663 -19.076 2.691 1.00 33.66 84 CYS A CA 1
ATOM 637 C C . CYS A 1 84 ? -13.347 -18.306 2.549 1.00 33.66 84 CYS A C 1
ATOM 639 O O . CYS A 1 84 ? -13.024 -17.830 1.461 1.00 33.66 84 CYS A O 1
ATOM 641 N N . CYS A 1 85 ? -12.631 -18.120 3.656 1.00 33.47 85 CYS A N 1
ATOM 642 C CA . CYS A 1 85 ? -11.226 -17.745 3.597 1.00 33.47 85 CYS A CA 1
ATOM 643 C C . CYS A 1 85 ? -10.449 -18.967 3.086 1.00 33.47 85 CYS A C 1
ATOM 645 O O . CYS A 1 85 ? -10.268 -19.924 3.840 1.00 33.47 85 CYS A O 1
ATOM 647 N N . GLU A 1 86 ? -10.038 -18.935 1.819 1.00 32.62 86 GLU A N 1
ATOM 648 C CA . GLU A 1 86 ? -8.874 -19.692 1.331 1.00 32.62 86 GLU A CA 1
ATOM 649 C C . GLU A 1 86 ? -7.600 -18.855 1.487 1.00 32.62 86 GLU A C 1
ATOM 651 O O . GLU A 1 86 ? -7.658 -17.626 1.232 1.00 32.62 86 GLU A O 1
#

Radius of gyration: 20.36 Å; Cα contacts (8 Å, |Δi|>4): 20; chains: 1; bounding box: 46×25×54 Å

Solvent-accessible surface area (backbone atoms only — not comparable to full-atom values): 5652 Å² total; per-residue (Å²): 134,98,76,78,88,55,62,72,63,42,53,44,53,50,23,60,76,67,76,43,76,77,65,78,58,69,69,63,50,52,55,51,50,53,51,52,51,56,51,51,52,50,52,49,54,53,50,53,54,49,54,52,52,53,48,31,70,75,68,74,43,90,85,77,72,83,87,65,94,77,68,87,64,61,93,90,61,83,74,95,68,74,87,76,84,127

Organism: Trichonephila clavata (NCBI:txid2740835)

InterPro domains:
  IPR049012 Mutator-like transposase domain [PF20700] (1-85)

Mean predicted aligned error: 12.14 Å

Nearest PDB structures (foldseek):
  6q9b-assembly1_C2  TM=3.543E-01  e=6.647E+00  Ovis aries